Protein AF-A0A6M2CRJ0-F1 (afdb_monomer_lite)

Structure (mmCIF, N/CA/C/O backbone):
data_AF-A0A6M2CRJ0-F1
#
_entry.id   AF-A0A6M2CRJ0-F1
#
loop_
_atom_site.group_PDB
_atom_site.id
_atom_site.type_symbol
_atom_site.label_atom_id
_atom_site.label_alt_id
_atom_site.label_comp_id
_atom_site.label_asym_id
_atom_site.label_entity_id
_atom_site.label_seq_id
_atom_site.pdbx_PDB_ins_code
_atom_site.Cartn_x
_atom_site.Cartn_y
_atom_site.Cartn_z
_atom_site.occupancy
_atom_site.B_iso_or_equiv
_atom_site.auth_seq_id
_atom_site.auth_comp_id
_atom_site.auth_asym_id
_atom_site.auth_atom_id
_atom_site.pdbx_PDB_model_num
ATOM 1 N N . ARG A 1 1 ? 30.348 11.734 -65.730 1.00 46.34 1 ARG A N 1
ATOM 2 C CA . ARG A 1 1 ? 31.098 11.857 -64.457 1.00 46.34 1 ARG A CA 1
ATOM 3 C C . ARG A 1 1 ? 30.323 12.821 -63.576 1.00 46.34 1 ARG A C 1
ATOM 5 O O . ARG A 1 1 ? 30.382 13.995 -63.877 1.00 46.34 1 ARG A O 1
ATOM 12 N N . LEU A 1 2 ? 29.543 12.313 -62.621 1.00 42.09 2 LEU A N 1
ATOM 13 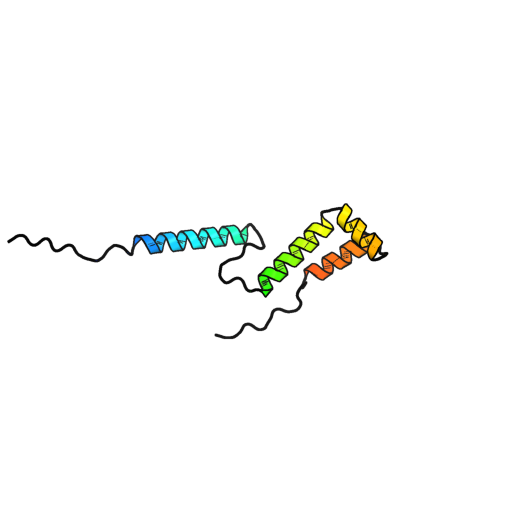C CA . LEU A 1 2 ? 29.101 12.955 -61.370 1.00 42.09 2 LEU A CA 1
ATOM 14 C C . LEU A 1 2 ? 28.212 11.909 -60.670 1.00 42.09 2 LEU A C 1
ATOM 16 O O . LEU A 1 2 ? 26.999 11.884 -60.839 1.00 42.09 2 LEU A O 1
ATOM 20 N N . GLY A 1 3 ? 28.858 10.943 -60.010 1.00 46.56 3 GLY A N 1
ATOM 21 C CA . GLY A 1 3 ? 28.188 9.968 -59.154 1.00 46.56 3 GLY A CA 1
ATOM 22 C C . GLY A 1 3 ? 28.013 10.576 -57.768 1.00 46.56 3 GLY A C 1
ATOM 23 O O . GLY A 1 3 ? 29.004 10.863 -57.103 1.00 46.56 3 GLY A O 1
ATOM 24 N N . LEU A 1 4 ? 26.767 10.802 -57.358 1.00 49.34 4 LEU A N 1
ATOM 25 C CA . LEU A 1 4 ? 26.418 11.171 -55.989 1.00 49.34 4 LEU A CA 1
ATOM 26 C C . LEU A 1 4 ? 26.399 9.892 -55.144 1.00 49.34 4 LEU A C 1
ATOM 28 O O . LEU A 1 4 ? 25.392 9.191 -55.080 1.00 49.34 4 LEU A O 1
ATOM 32 N N . SER A 1 5 ? 27.535 9.565 -54.529 1.00 48.38 5 SER A N 1
ATOM 33 C CA . SER A 1 5 ? 27.614 8.554 -53.475 1.00 48.38 5 SER A CA 1
ATOM 34 C C . SER A 1 5 ? 27.034 9.146 -52.191 1.00 48.38 5 SER A C 1
ATOM 36 O O . SER A 1 5 ? 27.720 9.867 -51.467 1.00 48.38 5 SER A O 1
ATOM 38 N N . ILE A 1 6 ? 25.760 8.876 -51.927 1.00 56.75 6 ILE A N 1
ATOM 39 C CA . ILE A 1 6 ? 25.133 9.168 -50.636 1.00 56.75 6 ILE A CA 1
ATOM 40 C C . ILE A 1 6 ? 25.644 8.108 -49.643 1.00 56.75 6 ILE A C 1
ATOM 42 O O . ILE A 1 6 ? 25.406 6.922 -49.879 1.00 56.75 6 ILE A O 1
ATOM 46 N N . PRO A 1 7 ? 26.375 8.467 -48.571 1.00 48.81 7 PRO A N 1
ATOM 47 C CA . PRO A 1 7 ? 26.826 7.487 -47.587 1.00 48.81 7 PRO A CA 1
ATOM 48 C C . PRO A 1 7 ? 25.639 6.995 -46.733 1.00 48.81 7 PRO A C 1
ATOM 50 O O . PRO A 1 7 ? 24.911 7.821 -46.178 1.00 48.81 7 PRO A O 1
ATOM 53 N N . PRO A 1 8 ? 25.434 5.674 -46.563 1.00 52.81 8 PRO A N 1
ATOM 54 C CA . PRO A 1 8 ? 24.412 5.142 -45.670 1.00 52.81 8 PRO A CA 1
ATOM 55 C C . PRO A 1 8 ? 24.981 5.027 -44.251 1.00 52.81 8 PRO A C 1
ATOM 57 O O . PRO A 1 8 ? 25.337 3.941 -43.811 1.00 52.81 8 PRO A O 1
ATOM 60 N N . ALA A 1 9 ? 25.136 6.139 -43.530 1.00 54.28 9 ALA A N 1
ATOM 61 C CA . ALA A 1 9 ? 25.604 6.072 -42.142 1.00 54.28 9 ALA A CA 1
ATOM 62 C C . ALA A 1 9 ? 25.268 7.340 -41.352 1.00 54.28 9 ALA A C 1
ATOM 64 O O . ALA A 1 9 ? 26.148 8.164 -41.142 1.00 54.28 9 ALA A O 1
ATOM 65 N N . SER A 1 10 ? 24.016 7.522 -40.912 1.00 51.91 10 SER A N 1
ATOM 66 C CA . SER A 1 10 ? 23.695 8.481 -39.824 1.00 51.91 10 SER A CA 1
ATOM 67 C C . SER A 1 10 ? 22.332 8.289 -39.137 1.00 51.91 10 SER A C 1
ATOM 69 O O . SER A 1 10 ? 22.066 8.966 -38.151 1.00 51.91 10 SER A O 1
ATOM 71 N N . LEU A 1 11 ? 21.465 7.368 -39.576 1.00 49.25 11 LEU A N 1
ATOM 72 C CA . LEU A 1 11 ? 20.102 7.254 -39.026 1.00 49.25 11 LEU A CA 1
ATOM 73 C C . LEU A 1 11 ? 20.001 6.709 -37.584 1.00 49.25 11 LEU A C 1
ATOM 75 O O . LEU A 1 11 ? 18.927 6.781 -37.008 1.00 49.25 11 LEU A O 1
ATOM 79 N N . HIS A 1 12 ? 21.092 6.241 -36.968 1.00 50.97 12 HIS A N 1
ATOM 80 C CA . HIS A 1 12 ? 21.055 5.632 -35.625 1.00 50.97 12 HIS A CA 1
ATOM 81 C C . HIS A 1 12 ? 21.645 6.487 -34.489 1.00 50.97 12 HIS A C 1
ATOM 83 O O . HIS A 1 12 ? 21.620 6.063 -33.336 1.00 50.97 12 HIS A O 1
ATOM 89 N N . ALA A 1 13 ? 22.168 7.688 -34.765 1.00 48.25 13 ALA A N 1
ATOM 90 C CA . ALA A 1 13 ? 22.809 8.510 -33.728 1.00 48.25 13 ALA A CA 1
ATOM 91 C C . ALA A 1 13 ? 21.810 9.304 -32.858 1.00 48.25 13 ALA A C 1
ATOM 93 O O . ALA A 1 13 ? 22.070 9.517 -31.677 1.00 48.25 13 ALA A O 1
ATOM 94 N N . GLY A 1 14 ? 20.660 9.710 -33.413 1.00 52.28 14 GLY A N 1
ATOM 95 C CA . GLY A 1 14 ? 19.615 10.429 -32.664 1.00 52.28 14 GLY A CA 1
ATOM 96 C C . GLY A 1 14 ? 18.827 9.535 -31.698 1.00 52.28 14 GLY A C 1
ATOM 97 O O . GLY A 1 14 ? 18.475 9.956 -30.604 1.00 52.28 14 GLY A O 1
ATOM 98 N N . GLU A 1 15 ? 18.640 8.264 -32.056 1.00 55.94 15 GLU A N 1
ATOM 99 C CA . GLU A 1 15 ? 17.828 7.292 -31.309 1.00 55.94 15 GLU A CA 1
ATOM 100 C C . GLU A 1 15 ? 18.412 6.927 -29.932 1.00 55.94 15 GLU A C 1
ATOM 102 O O . GLU A 1 15 ? 17.688 6.573 -29.004 1.00 55.94 15 GLU A O 1
ATOM 107 N N . MET A 1 16 ? 19.738 6.986 -29.781 1.00 58.56 16 MET A N 1
ATOM 108 C CA . MET A 1 16 ? 20.410 6.592 -28.540 1.00 58.56 16 MET A CA 1
ATOM 109 C C . MET A 1 16 ? 20.273 7.664 -27.446 1.00 58.56 16 MET A C 1
ATOM 111 O O . MET A 1 16 ? 20.051 7.319 -26.288 1.00 58.56 16 MET A O 1
ATOM 115 N N . GLY A 1 17 ? 20.351 8.953 -27.805 1.00 61.69 17 GLY A N 1
ATOM 116 C CA . GLY A 1 17 ? 20.207 10.071 -26.861 1.00 61.69 17 GLY A CA 1
ATOM 117 C C . GLY A 1 17 ? 18.804 10.164 -26.256 1.00 61.69 17 GLY A C 1
ATOM 118 O O . GLY A 1 17 ? 18.661 10.363 -25.048 1.00 61.69 17 GLY A O 1
ATOM 119 N N . ASP A 1 18 ? 17.775 9.914 -27.069 1.00 64.69 18 ASP A N 1
ATOM 120 C CA . ASP A 1 18 ? 16.385 9.884 -26.608 1.00 64.69 18 ASP A CA 1
ATOM 121 C C . ASP A 1 18 ? 16.132 8.728 -25.629 1.00 64.69 18 ASP A C 1
ATOM 123 O O . ASP A 1 18 ? 15.433 8.904 -24.631 1.00 64.69 18 ASP A O 1
ATOM 127 N N . ARG A 1 19 ? 16.765 7.563 -25.832 1.00 61.19 19 ARG A N 1
ATOM 128 C CA . ARG A 1 19 ? 16.642 6.425 -24.903 1.00 61.19 19 ARG A CA 1
ATOM 129 C C . ARG A 1 19 ? 17.239 6.700 -23.522 1.00 61.19 19 ARG A C 1
ATOM 131 O O . ARG A 1 19 ? 16.629 6.317 -22.524 1.00 61.19 19 ARG A O 1
ATOM 138 N N . TYR A 1 20 ? 18.373 7.397 -23.441 1.00 64.25 20 TYR A N 1
ATOM 139 C CA . TYR A 1 20 ? 18.946 7.801 -22.149 1.00 64.25 20 TYR A CA 1
ATOM 140 C C . TYR A 1 20 ? 18.086 8.851 -21.433 1.00 64.25 20 TYR A C 1
ATOM 142 O O . TYR A 1 20 ? 17.924 8.791 -20.214 1.00 64.25 20 TYR A O 1
ATOM 150 N N . ASN A 1 21 ? 17.474 9.769 -22.185 1.00 73.06 21 ASN A N 1
ATOM 151 C CA . ASN A 1 21 ? 16.540 10.752 -21.639 1.00 73.06 21 ASN A CA 1
ATOM 152 C C . ASN A 1 21 ? 15.269 10.085 -21.075 1.00 73.06 21 ASN A C 1
ATOM 154 O O . ASN A 1 21 ? 14.802 10.428 -19.990 1.00 73.06 21 ASN A O 1
ATOM 158 N N . ILE A 1 22 ? 14.726 9.089 -21.778 1.00 72.31 22 ILE A N 1
ATOM 159 C CA . ILE A 1 22 ? 13.553 8.334 -21.314 1.00 72.31 22 ILE A CA 1
ATOM 160 C C . ILE A 1 22 ? 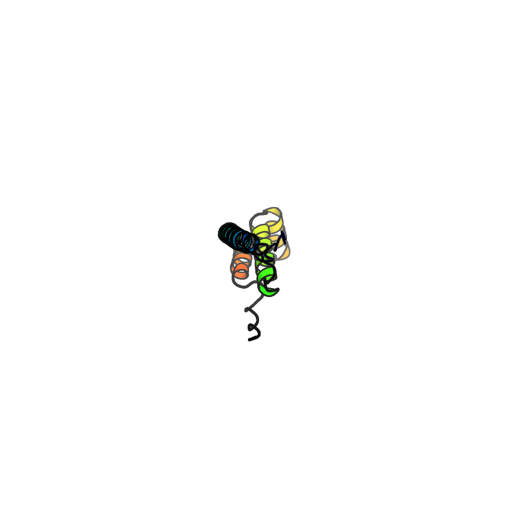13.870 7.564 -20.025 1.00 72.31 22 ILE A C 1
ATOM 162 O O . ILE A 1 22 ? 13.063 7.577 -19.097 1.00 72.31 22 ILE A O 1
ATOM 166 N N . HIS A 1 23 ? 15.047 6.939 -19.935 1.00 76.38 23 HIS A N 1
ATOM 167 C CA . HIS A 1 23 ? 15.447 6.196 -18.739 1.00 76.38 23 HIS A CA 1
ATOM 168 C C . HIS A 1 23 ? 15.561 7.106 -17.507 1.00 76.38 23 HIS A C 1
ATOM 170 O O . HIS A 1 23 ? 14.957 6.820 -16.476 1.00 76.38 23 HIS A O 1
ATOM 176 N N . SER A 1 24 ? 16.226 8.258 -17.645 1.00 79.00 24 SER A N 1
ATOM 177 C CA . SER A 1 24 ? 16.371 9.225 -16.549 1.00 79.00 24 SER A CA 1
ATOM 178 C C . SER A 1 24 ? 15.027 9.796 -16.075 1.00 79.00 24 SER A C 1
ATOM 180 O O . SER A 1 24 ? 14.808 9.970 -14.875 1.00 79.00 24 SER A O 1
ATOM 182 N N . GLN A 1 25 ? 14.089 10.047 -16.995 1.00 81.75 25 GLN A N 1
ATOM 183 C CA . GLN A 1 25 ? 12.740 10.494 -16.633 1.00 81.75 25 GLN A CA 1
ATOM 184 C C . GLN A 1 25 ? 11.951 9.418 -15.873 1.00 81.75 25 GLN A C 1
ATOM 186 O O . GLN A 1 25 ? 11.216 9.739 -14.936 1.00 81.75 25 GLN A O 1
ATOM 191 N N . LEU A 1 26 ? 12.110 8.148 -16.251 1.00 82.88 26 LEU A N 1
ATOM 192 C CA . LEU A 1 26 ? 11.456 7.025 -15.584 1.00 82.88 26 LEU A CA 1
ATOM 193 C C . LEU A 1 26 ? 12.008 6.838 -14.160 1.00 82.88 26 LEU A C 1
ATOM 195 O O . LEU A 1 26 ? 11.225 6.771 -13.212 1.00 82.88 26 LEU A O 1
ATOM 199 N N . GLU A 1 27 ? 13.331 6.863 -13.985 1.00 84.31 27 GLU A N 1
ATOM 200 C CA . GLU A 1 27 ? 13.977 6.802 -12.663 1.00 84.31 27 GLU A CA 1
ATOM 201 C C . GLU A 1 27 ? 13.565 7.976 -11.760 1.00 84.31 27 GLU A C 1
ATOM 203 O O . GLU A 1 27 ? 13.341 7.809 -10.554 1.00 84.31 27 GLU A O 1
ATOM 208 N N . HIS A 1 28 ? 13.406 9.170 -12.341 1.00 87.75 28 HIS A N 1
ATOM 209 C CA . HIS A 1 28 ? 12.905 10.335 -11.617 1.00 87.75 28 HIS A CA 1
ATOM 210 C C . HIS A 1 28 ? 11.480 10.106 -11.089 1.00 87.75 28 HIS A C 1
ATOM 212 O O . HIS A 1 28 ? 11.194 10.398 -9.923 1.00 87.75 28 HIS A O 1
ATOM 218 N N . LEU A 1 29 ? 10.587 9.554 -11.918 1.00 88.31 29 LEU A N 1
ATOM 219 C CA . LEU A 1 29 ? 9.219 9.227 -11.510 1.00 88.31 29 LEU A CA 1
ATOM 220 C C . LEU A 1 29 ? 9.189 8.134 -10.439 1.00 88.31 29 LEU A C 1
ATOM 222 O O . LEU A 1 29 ? 8.477 8.294 -9.449 1.00 88.31 29 LEU A O 1
ATOM 226 N N . GLN A 1 30 ? 9.998 7.083 -10.582 1.00 87.88 30 GLN A N 1
ATOM 227 C CA . GLN A 1 30 ? 10.116 6.008 -9.589 1.00 87.88 30 GLN A CA 1
ATOM 228 C C . GLN A 1 30 ? 10.633 6.506 -8.236 1.00 87.88 30 GLN A C 1
ATOM 230 O O . GLN A 1 30 ? 10.160 6.060 -7.192 1.00 87.88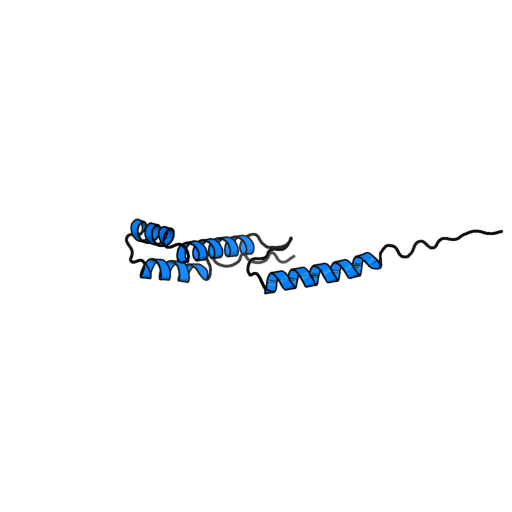 30 GLN A O 1
ATOM 235 N N . SER A 1 31 ? 11.549 7.475 -8.244 1.00 86.62 31 SER A N 1
ATOM 236 C CA . SER A 1 31 ? 12.066 8.096 -7.019 1.00 86.62 31 SER A CA 1
ATOM 237 C C . SER A 1 31 ? 11.013 8.947 -6.304 1.00 86.62 31 SER A C 1
ATOM 239 O O . SER A 1 31 ? 11.033 9.068 -5.079 1.00 86.62 31 SER A O 1
ATOM 241 N N . LYS A 1 32 ? 10.094 9.561 -7.059 1.00 92.81 32 LYS A N 1
ATOM 242 C CA . LYS A 1 32 ? 9.059 10.452 -6.519 1.00 92.81 32 LYS A CA 1
ATOM 243 C C . LYS A 1 32 ? 7.791 9.709 -6.101 1.00 92.81 32 LYS A C 1
ATOM 245 O O . LYS A 1 32 ? 7.166 10.081 -5.109 1.00 92.81 32 LYS A O 1
ATOM 250 N N . TYR A 1 33 ? 7.401 8.692 -6.862 1.00 91.94 33 TYR A N 1
ATOM 251 C CA . TYR A 1 33 ? 6.156 7.954 -6.692 1.00 91.94 33 TYR A CA 1
ATOM 252 C C . TYR A 1 33 ? 6.460 6.472 -6.482 1.00 91.94 33 TYR A C 1
ATOM 254 O O . TYR A 1 33 ? 6.682 5.711 -7.429 1.00 91.94 33 TYR A O 1
ATOM 262 N N . ILE A 1 34 ? 6.449 6.073 -5.210 1.00 91.75 34 ILE A N 1
ATOM 263 C CA . ILE A 1 34 ? 6.607 4.678 -4.796 1.00 91.75 34 ILE A CA 1
ATOM 264 C C . ILE A 1 34 ? 5.488 3.853 -5.444 1.00 91.75 34 ILE A C 1
ATOM 266 O O . ILE A 1 34 ? 4.328 4.249 -5.398 1.00 91.75 34 ILE A O 1
ATOM 270 N N . GLY A 1 35 ? 5.843 2.721 -6.051 1.00 89.31 35 GLY A N 1
ATOM 271 C CA . GLY A 1 35 ? 4.897 1.857 -6.766 1.00 89.31 35 GLY A CA 1
ATOM 272 C C . GLY A 1 35 ? 4.853 2.067 -8.283 1.00 89.31 35 GLY A C 1
ATOM 273 O O . GLY A 1 35 ? 4.169 1.315 -8.974 1.00 89.31 35 GLY A O 1
ATOM 274 N N . THR A 1 36 ? 5.609 3.029 -8.826 1.00 91.19 36 THR A N 1
ATOM 275 C CA . THR A 1 36 ? 5.743 3.209 -10.282 1.00 91.19 36 THR A CA 1
ATOM 276 C C . THR A 1 36 ? 6.440 2.000 -10.918 1.00 91.19 36 THR A C 1
ATOM 278 O O . THR A 1 36 ? 7.634 1.781 -10.715 1.00 91.19 36 THR A O 1
ATOM 281 N N . GLY A 1 37 ? 5.690 1.214 -11.693 1.00 88.12 37 GLY A N 1
ATOM 282 C CA . GLY A 1 37 ? 6.201 0.035 -12.399 1.00 88.12 37 GLY A CA 1
ATOM 283 C C . GLY A 1 37 ? 6.966 0.354 -13.690 1.00 88.12 37 GLY A C 1
ATOM 284 O O . GLY A 1 37 ? 6.931 1.471 -14.205 1.00 88.12 37 GLY A O 1
ATOM 285 N N . HIS A 1 38 ? 7.636 -0.663 -14.224 1.00 88.00 38 HIS A N 1
ATOM 286 C CA . HIS A 1 38 ? 8.281 -0.703 -15.538 1.00 88.00 38 HIS A CA 1
ATOM 287 C C . HIS A 1 38 ? 7.935 -2.029 -16.241 1.00 88.00 38 HIS A C 1
ATOM 289 O O . HIS A 1 38 ? 7.276 -2.893 -15.663 1.00 88.00 38 HIS A O 1
ATOM 295 N N . ALA A 1 39 ? 8.352 -2.193 -17.500 1.00 86.38 39 ALA A N 1
ATOM 296 C CA . ALA A 1 39 ? 8.018 -3.375 -18.304 1.00 86.38 39 ALA A CA 1
ATOM 297 C C . ALA A 1 39 ? 8.463 -4.703 -17.660 1.00 86.38 39 ALA A C 1
ATOM 299 O O . ALA A 1 39 ? 7.781 -5.712 -17.809 1.00 86.38 39 ALA A O 1
ATOM 300 N N . ASP A 1 40 ? 9.559 -4.676 -16.901 1.00 86.50 40 ASP A N 1
ATOM 301 C CA . ASP A 1 40 ? 10.145 -5.851 -16.247 1.00 86.50 40 ASP A CA 1
ATOM 302 C C . ASP A 1 40 ? 9.763 -5.970 -14.760 1.00 86.50 40 ASP A C 1
ATOM 304 O O . ASP A 1 40 ? 10.401 -6.713 -14.016 1.00 86.50 40 ASP A O 1
ATOM 308 N N . THR A 1 41 ? 8.747 -5.235 -14.287 1.00 87.25 41 THR A N 1
ATOM 309 C CA . THR A 1 41 ? 8.288 -5.349 -12.894 1.00 87.25 41 THR A CA 1
ATOM 310 C C . THR A 1 41 ? 7.767 -6.756 -12.624 1.00 87.25 41 THR A C 1
ATOM 312 O O . THR A 1 41 ? 6.846 -7.247 -13.287 1.00 87.25 41 THR A O 1
ATOM 315 N N . ALA A 1 42 ? 8.329 -7.408 -11.607 1.00 89.00 42 ALA A N 1
ATOM 316 C CA . ALA A 1 42 ? 7.931 -8.762 -11.265 1.00 89.00 42 ALA A CA 1
ATOM 317 C C . ALA A 1 42 ? 6.491 -8.786 -10.731 1.00 89.00 42 ALA A C 1
ATOM 319 O O . ALA A 1 42 ? 6.049 -7.885 -10.013 1.00 89.00 42 ALA A O 1
ATOM 320 N N . ARG A 1 43 ? 5.766 -9.886 -10.985 1.00 87.88 43 ARG A N 1
ATOM 321 C CA . ARG A 1 43 ? 4.410 -10.095 -10.436 1.00 87.88 43 ARG A CA 1
ATOM 322 C C . ARG A 1 43 ? 4.369 -9.880 -8.919 1.00 87.88 43 ARG A C 1
ATOM 324 O O . ARG A 1 43 ? 3.408 -9.319 -8.405 1.00 87.88 43 ARG A O 1
ATOM 331 N N . TYR A 1 44 ? 5.407 -10.331 -8.215 1.00 89.88 44 TYR A N 1
ATOM 332 C CA . TYR A 1 44 ? 5.527 -10.166 -6.770 1.00 89.88 44 TYR A CA 1
ATOM 333 C C . TYR A 1 44 ? 5.591 -8.687 -6.361 1.00 89.88 44 TYR A C 1
ATOM 335 O O . TYR A 1 44 ? 4.837 -8.267 -5.489 1.00 89.88 44 TYR A O 1
ATOM 343 N N . GLU A 1 45 ? 6.428 -7.882 -7.019 1.00 89.19 45 GLU A N 1
ATOM 344 C CA . GLU A 1 45 ? 6.576 -6.451 -6.721 1.00 89.19 45 GLU A CA 1
ATOM 345 C C . GLU A 1 45 ? 5.270 -5.689 -6.970 1.00 89.19 45 GLU A C 1
ATOM 347 O O . GLU A 1 45 ? 4.838 -4.903 -6.124 1.00 89.19 45 GLU A O 1
ATOM 352 N N . TRP A 1 46 ? 4.591 -5.990 -8.082 1.00 90.69 46 TRP A N 1
ATOM 353 C CA . TRP A 1 46 ? 3.278 -5.424 -8.390 1.00 90.69 46 TRP A CA 1
ATOM 354 C C . TRP A 1 46 ? 2.240 -5.749 -7.308 1.00 90.69 46 TRP A C 1
ATOM 356 O O . TRP A 1 46 ? 1.556 -4.857 -6.803 1.00 90.69 46 TRP A O 1
ATOM 366 N N . LEU A 1 47 ? 2.142 -7.021 -6.907 1.00 92.94 47 LEU A N 1
ATOM 367 C CA . LEU A 1 47 ? 1.189 -7.451 -5.882 1.00 92.94 47 LEU A CA 1
ATOM 368 C C . LEU A 1 47 ? 1.493 -6.836 -4.514 1.00 92.94 47 LEU A C 1
ATOM 370 O O . LEU A 1 47 ? 0.557 -6.445 -3.815 1.00 92.94 47 LEU A O 1
ATOM 374 N N . VAL A 1 48 ? 2.767 -6.717 -4.132 1.00 93.19 48 VAL A N 1
ATOM 375 C CA . VAL A 1 48 ? 3.159 -6.084 -2.864 1.00 93.19 48 VAL A CA 1
ATOM 376 C C . VAL A 1 48 ? 2.730 -4.620 -2.835 1.00 93.19 48 VAL A C 1
ATOM 378 O O . VAL A 1 48 ? 2.151 -4.185 -1.836 1.00 93.19 48 VAL A O 1
ATOM 381 N N . ASN A 1 49 ? 2.955 -3.877 -3.921 1.00 93.31 49 ASN A N 1
ATOM 382 C CA . ASN A 1 49 ? 2.513 -2.485 -4.026 1.00 93.31 49 ASN A CA 1
ATOM 383 C C . ASN A 1 49 ? 0.984 -2.386 -3.945 1.00 93.31 49 ASN A C 1
ATOM 385 O O . ASN A 1 49 ? 0.465 -1.649 -3.111 1.00 93.31 49 ASN A O 1
ATOM 389 N N . GLN A 1 50 ? 0.259 -3.236 -4.681 1.00 94.62 50 GLN A N 1
ATOM 390 C CA . GLN A 1 50 ? -1.206 -3.265 -4.648 1.00 94.62 50 GLN A CA 1
ATOM 391 C C . GLN A 1 50 ? -1.773 -3.510 -3.238 1.00 94.62 50 GLN A C 1
ATOM 393 O O . GLN A 1 50 ? -2.747 -2.862 -2.834 1.00 94.62 50 GLN A O 1
ATOM 398 N N . HIS A 1 51 ? -1.190 -4.442 -2.477 1.00 94.56 51 HIS A N 1
ATOM 399 C CA . HIS A 1 51 ? -1.634 -4.721 -1.108 1.00 94.56 51 HIS A CA 1
ATOM 400 C C . HIS A 1 51 ? -1.321 -3.557 -0.165 1.00 94.56 51 HIS A C 1
ATOM 402 O O . HIS A 1 51 ? -2.163 -3.198 0.659 1.00 94.56 51 HIS A O 1
ATOM 408 N N . ARG A 1 52 ? -0.144 -2.934 -0.299 1.00 95.19 52 ARG A N 1
ATOM 409 C CA . ARG A 1 52 ? 0.232 -1.759 0.502 1.00 95.19 52 ARG A CA 1
ATOM 410 C C . ARG A 1 52 ? -0.698 -0.575 0.237 1.00 95.19 52 ARG A C 1
ATOM 412 O O . ARG A 1 52 ? -1.145 0.043 1.201 1.00 95.19 52 ARG A O 1
ATOM 419 N N . ASP A 1 53 ? -1.067 -0.330 -1.017 1.00 95.19 53 ASP A N 1
ATOM 420 C CA . ASP A 1 53 ? -2.015 0.727 -1.394 1.00 95.19 53 ASP A CA 1
ATOM 421 C C . ASP A 1 53 ? -3.424 0.456 -0.850 1.00 95.19 53 ASP A C 1
ATOM 423 O O . ASP A 1 53 ? -4.110 1.363 -0.367 1.00 95.19 53 ASP A O 1
ATOM 427 N N . SER A 1 54 ? -3.840 -0.814 -0.852 1.00 94.69 54 SER A N 1
ATOM 428 C CA . SER A 1 54 ? -5.118 -1.236 -0.265 1.00 94.69 54 SER A CA 1
ATOM 429 C C . SER A 1 54 ? -5.134 -0.984 1.245 1.00 94.69 54 SER A C 1
ATOM 431 O O . SER A 1 54 ? -6.064 -0.367 1.762 1.00 94.69 54 SER A O 1
ATOM 433 N N . TYR A 1 55 ? -4.073 -1.377 1.953 1.00 94.81 55 TYR A N 1
ATOM 434 C CA . TYR A 1 55 ? -3.929 -1.142 3.391 1.00 94.81 55 TYR A CA 1
ATOM 435 C C . TYR A 1 55 ? -3.851 0.344 3.750 1.00 94.81 55 TYR A C 1
ATOM 437 O O . TYR A 1 55 ? -4.502 0.774 4.706 1.00 94.81 55 TYR A O 1
ATOM 445 N N . ALA A 1 56 ? -3.124 1.144 2.969 1.00 94.25 56 ALA A N 1
ATOM 446 C CA . ALA A 1 56 ? -3.090 2.594 3.135 1.00 94.25 56 ALA A CA 1
ATOM 447 C C . ALA A 1 56 ? -4.492 3.204 2.973 1.00 94.25 56 ALA A C 1
ATOM 449 O O . ALA A 1 56 ? -4.905 4.032 3.787 1.00 94.25 56 ALA A O 1
ATOM 450 N N . SER A 1 57 ? -5.257 2.729 1.987 1.00 94.62 57 SER A N 1
ATOM 451 C CA . SER A 1 57 ? -6.645 3.148 1.766 1.00 94.62 57 SER A CA 1
ATOM 452 C C . SER A 1 57 ? -7.550 2.769 2.945 1.00 94.62 57 SER A C 1
ATOM 454 O O . SER A 1 57 ? -8.335 3.594 3.411 1.00 94.62 57 SER A O 1
ATOM 456 N N . TYR A 1 58 ? -7.408 1.562 3.502 1.00 93.75 58 TYR A N 1
ATOM 457 C CA . TYR A 1 58 ? -8.182 1.132 4.677 1.00 93.75 58 TYR A CA 1
ATOM 458 C C . TYR A 1 58 ? -7.885 1.974 5.923 1.00 93.75 58 TYR A C 1
ATOM 460 O O . TYR A 1 58 ? -8.786 2.226 6.719 1.00 93.75 58 TYR A O 1
ATOM 468 N N . LEU A 1 59 ? -6.639 2.427 6.088 1.00 92.38 59 LEU A N 1
ATOM 469 C CA . LEU A 1 5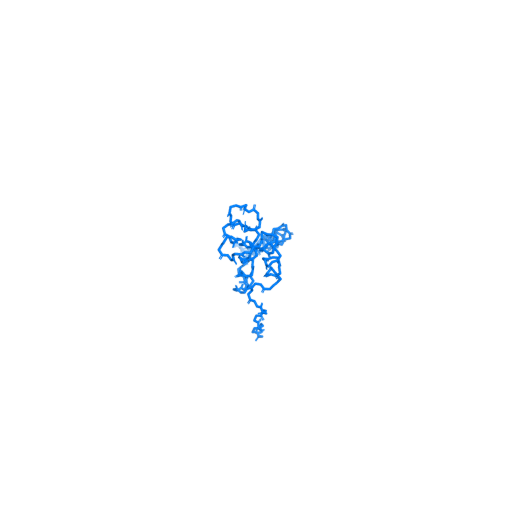9 ? -6.239 3.310 7.186 1.00 92.38 59 LEU A CA 1
ATOM 470 C C . LEU A 1 59 ? -6.672 4.769 6.969 1.00 92.38 59 LEU A C 1
ATOM 472 O O . LEU A 1 59 ? -6.950 5.465 7.949 1.00 92.38 59 LEU A O 1
ATOM 476 N N . GLY A 1 60 ? -6.707 5.233 5.717 1.00 92.38 60 GLY A N 1
ATOM 477 C CA . GLY A 1 60 ? -7.086 6.600 5.349 1.00 92.38 60 GLY A CA 1
ATOM 478 C C . GLY A 1 60 ? -8.597 6.847 5.342 1.00 92.38 60 GLY A C 1
ATOM 479 O O . GLY A 1 60 ? -9.042 7.944 5.681 1.00 92.38 60 GLY A O 1
ATOM 480 N N . HIS A 1 61 ? -9.399 5.835 5.008 1.00 94.62 61 HIS A N 1
ATOM 481 C CA . HIS A 1 61 ? -10.857 5.944 4.959 1.00 94.62 61 HIS A CA 1
ATOM 482 C C . HIS A 1 61 ? -11.503 5.483 6.270 1.00 94.62 61 HIS A C 1
ATOM 484 O O . HIS A 1 61 ? -11.527 4.295 6.593 1.00 94.62 61 HIS A O 1
ATOM 490 N N . PHE A 1 62 ? -12.093 6.428 7.009 1.00 90.88 62 PHE A N 1
ATOM 491 C CA . PHE A 1 62 ? -12.730 6.155 8.301 1.00 90.88 62 PHE A CA 1
ATOM 492 C C . PHE A 1 62 ? -13.851 5.110 8.211 1.00 90.88 62 PHE A C 1
ATOM 494 O O . PHE A 1 62 ? -13.968 4.264 9.096 1.00 90.88 62 PHE A O 1
ATOM 501 N N . ASP A 1 63 ? -14.635 5.130 7.132 1.00 94.38 63 ASP A N 1
ATOM 502 C CA . ASP A 1 63 ? -15.739 4.186 6.929 1.00 94.38 63 ASP A CA 1
A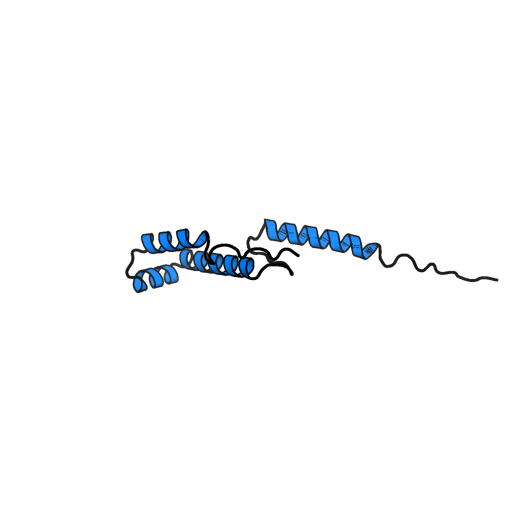TOM 503 C C . ASP A 1 63 ? -15.236 2.752 6.739 1.00 94.38 63 ASP A C 1
ATOM 505 O O . ASP A 1 63 ? -15.771 1.826 7.347 1.00 94.38 63 ASP A O 1
ATOM 509 N N . MET A 1 64 ? -14.148 2.576 5.982 1.00 93.31 64 MET A N 1
ATOM 510 C CA . MET A 1 64 ? -13.516 1.268 5.786 1.00 93.31 64 MET A CA 1
ATOM 511 C C . MET A 1 64 ? -12.930 0.741 7.093 1.00 93.31 64 MET A C 1
ATOM 513 O O . MET A 1 64 ? -13.169 -0.409 7.458 1.00 93.31 64 MET A O 1
ATOM 517 N N . LEU A 1 65 ? -12.220 1.586 7.847 1.00 92.69 65 LEU A N 1
ATOM 518 C CA . LEU A 1 65 ? -11.673 1.186 9.142 1.00 92.69 65 LEU A CA 1
ATOM 519 C C . LEU A 1 65 ? -12.777 0.779 10.130 1.00 92.69 65 LEU A C 1
ATOM 521 O O . LEU A 1 65 ? -12.616 -0.192 10.870 1.00 92.69 65 LEU A O 1
ATOM 525 N N . ASN A 1 66 ? -13.899 1.504 10.147 1.00 93.25 66 ASN A N 1
ATOM 526 C CA . ASN A 1 66 ? -15.044 1.155 10.987 1.00 93.25 66 ASN A CA 1
ATOM 527 C C . ASN A 1 66 ? -15.670 -0.168 10.565 1.00 93.25 66 ASN A C 1
ATOM 529 O O . ASN A 1 66 ? -15.995 -0.977 11.429 1.00 93.25 66 ASN A O 1
ATOM 533 N N . TYR A 1 67 ? -15.819 -0.388 9.260 1.00 94.25 67 TYR A N 1
ATOM 534 C CA . TYR A 1 67 ? -16.344 -1.636 8.729 1.00 94.25 67 TYR A CA 1
ATOM 535 C C . TYR A 1 67 ? -15.498 -2.829 9.192 1.00 94.25 67 TYR A C 1
ATOM 537 O O . TYR A 1 67 ? -16.039 -3.768 9.772 1.00 94.25 67 TYR A O 1
ATOM 545 N N . PHE A 1 68 ? -14.170 -2.755 9.050 1.00 92.25 68 PHE A N 1
ATOM 546 C CA . PHE A 1 68 ? -13.278 -3.818 9.523 1.00 92.25 68 PHE A CA 1
ATOM 547 C C . PHE A 1 68 ? -13.327 -4.006 11.042 1.00 92.25 68 PHE A C 1
ATOM 549 O O . PHE A 1 68 ? -13.409 -5.138 11.506 1.00 92.25 68 PHE A O 1
ATOM 556 N N . ALA A 1 69 ? -13.355 -2.919 11.819 1.00 93.12 69 ALA A N 1
ATOM 557 C CA . ALA A 1 69 ? -13.446 -3.002 13.278 1.00 93.12 69 ALA A CA 1
ATOM 558 C C . ALA A 1 69 ? -14.737 -3.695 13.753 1.00 93.12 69 ALA A C 1
ATOM 560 O O . ALA A 1 69 ? -14.712 -4.466 14.710 1.00 93.12 69 ALA A O 1
ATOM 561 N N . VAL A 1 70 ? -15.861 -3.449 13.070 1.00 94.44 70 VAL A N 1
ATOM 562 C CA . VAL A 1 70 ? -17.147 -4.091 13.380 1.00 94.44 70 VAL A CA 1
ATOM 563 C C . VAL A 1 70 ? -17.140 -5.566 12.981 1.00 94.44 70 VAL A C 1
ATOM 565 O O . VAL A 1 70 ? -17.581 -6.401 13.766 1.00 94.44 70 VAL A O 1
ATOM 568 N N . VAL A 1 71 ? -16.629 -5.897 11.791 1.00 94.50 71 VAL A N 1
ATOM 569 C CA . VAL A 1 71 ? -16.598 -7.282 11.288 1.00 94.50 71 VAL A CA 1
ATOM 570 C C . VAL A 1 71 ? -15.658 -8.164 12.113 1.00 94.50 71 VAL A C 1
ATOM 572 O O . VAL A 1 71 ? -16.012 -9.296 12.432 1.00 94.50 71 VAL A O 1
ATOM 575 N N . GLU A 1 72 ? -14.483 -7.654 12.484 1.00 90.88 72 GLU A N 1
ATOM 576 C CA . GLU A 1 72 ? -13.504 -8.396 13.291 1.00 90.88 72 GLU A CA 1
ATOM 577 C C . GLU A 1 72 ? -13.827 -8.369 14.797 1.00 90.88 72 GLU A C 1
ATOM 579 O O . GLU A 1 72 ? -13.189 -9.083 15.566 1.00 90.88 72 GLU A O 1
ATOM 584 N N . ASN A 1 73 ? -14.827 -7.584 15.224 1.00 93.62 73 ASN A N 1
ATOM 585 C CA . ASN A 1 73 ? -15.160 -7.338 16.632 1.00 93.62 73 ASN A CA 1
ATOM 586 C C . ASN A 1 73 ? -13.935 -6.899 17.461 1.00 93.62 73 ASN A C 1
ATOM 588 O O . ASN A 1 73 ? -13.703 -7.354 18.582 1.00 93.62 73 ASN A O 1
ATOM 592 N N . GLU A 1 74 ? -13.138 -6.003 16.886 1.00 92.69 74 GLU A N 1
ATOM 593 C CA . GLU A 1 74 ? -11.896 -5.503 17.467 1.00 92.69 74 GLU A CA 1
ATOM 594 C C . GLU A 1 74 ? -11.932 -3.981 17.596 1.00 92.69 74 GLU A C 1
ATOM 596 O O . GLU A 1 74 ? -12.652 -3.264 16.894 1.00 92.69 74 GLU A O 1
ATOM 601 N N . THR A 1 75 ? -11.125 -3.441 18.510 1.00 93.31 75 THR A N 1
ATOM 602 C CA . THR A 1 75 ? -11.030 -1.980 18.632 1.00 93.31 75 THR A CA 1
ATOM 603 C C . THR A 1 75 ? -10.404 -1.379 17.373 1.00 93.31 75 THR A C 1
ATOM 605 O O . THR A 1 75 ? -9.479 -1.944 16.789 1.00 93.31 75 THR A O 1
ATOM 608 N N . LYS A 1 76 ? -10.827 -0.167 16.989 1.00 90.69 76 LYS A N 1
ATOM 609 C CA . LYS A 1 76 ? -10.240 0.552 15.840 1.00 90.69 76 LYS A CA 1
ATOM 610 C C . LYS A 1 76 ? -8.717 0.676 15.952 1.00 90.69 76 LYS A C 1
ATOM 612 O O . LYS A 1 76 ? -8.018 0.572 14.954 1.00 90.69 76 LYS A O 1
ATOM 617 N N . ALA A 1 77 ? -8.198 0.883 17.165 1.00 92.19 77 ALA A N 1
ATOM 618 C CA . ALA A 1 77 ? -6.760 0.960 17.417 1.00 92.19 77 ALA A CA 1
ATOM 619 C C . ALA A 1 77 ? -6.048 -0.362 17.086 1.00 92.19 77 ALA A C 1
ATOM 621 O O . ALA A 1 77 ? -5.014 -0.350 16.420 1.00 92.19 77 ALA A O 1
ATOM 622 N N . ARG A 1 78 ? -6.633 -1.496 17.484 1.00 91.75 78 ARG A N 1
ATOM 623 C CA . ARG A 1 78 ? -6.099 -2.829 17.188 1.00 91.75 78 ARG A CA 1
ATOM 624 C C . ARG A 1 78 ? -6.201 -3.181 15.705 1.00 91.75 78 ARG A C 1
ATOM 626 O O . ARG A 1 78 ? -5.229 -3.679 15.148 1.00 91.75 78 ARG A O 1
ATOM 633 N N . GLY A 1 79 ? -7.302 -2.815 15.044 1.00 91.25 79 GLY A N 1
ATOM 634 C CA . GLY A 1 79 ? -7.435 -2.931 13.588 1.00 91.25 79 GLY A CA 1
ATOM 635 C C . GLY A 1 79 ? -6.347 -2.149 12.839 1.00 91.25 79 GLY A C 1
ATOM 636 O O . GLY A 1 79 ? -5.699 -2.689 11.946 1.00 91.25 79 GLY A O 1
ATOM 637 N N . ARG A 1 80 ? -6.056 -0.907 13.260 1.00 91.75 80 ARG A N 1
ATOM 638 C CA . ARG A 1 80 ? -4.956 -0.109 12.683 1.00 91.75 80 ARG A CA 1
ATOM 639 C C . ARG A 1 80 ? -3.595 -0.764 12.896 1.00 91.75 80 ARG A C 1
ATOM 641 O O . ARG A 1 80 ? -2.796 -0.795 11.967 1.00 91.75 80 ARG A O 1
ATOM 648 N N . PHE A 1 81 ? -3.337 -1.275 14.098 1.00 93.19 81 PHE A N 1
ATOM 649 C CA . PHE A 1 81 ? -2.086 -1.958 14.421 1.00 93.19 81 PHE A CA 1
ATOM 650 C C . PHE A 1 81 ? -1.880 -3.206 13.549 1.00 93.19 81 PHE A C 1
ATOM 652 O O . PHE A 1 81 ? -0.847 -3.327 12.897 1.00 93.19 81 PHE A O 1
ATOM 659 N N . ASN A 1 82 ? -2.902 -4.058 13.437 1.00 92.19 82 ASN A N 1
ATOM 660 C CA . ASN A 1 82 ? -2.869 -5.271 12.615 1.00 92.19 82 ASN A CA 1
ATOM 661 C C . ASN A 1 82 ? -2.611 -4.962 11.129 1.00 92.19 82 ASN A C 1
ATOM 663 O O . ASN A 1 82 ? -1.810 -5.626 10.474 1.00 92.19 82 ASN A O 1
ATOM 667 N N . ILE A 1 83 ? -3.267 -3.929 10.585 1.00 92.38 83 ILE A N 1
ATOM 668 C CA . ILE A 1 83 ? -3.047 -3.507 9.195 1.00 92.38 83 ILE A CA 1
ATOM 669 C C . ILE A 1 83 ? -1.611 -2.992 9.009 1.00 92.38 83 ILE A C 1
ATOM 671 O O . ILE A 1 83 ? -0.973 -3.357 8.025 1.00 92.38 83 ILE A O 1
ATOM 675 N N . MET A 1 84 ? -1.077 -2.206 9.953 1.00 92.25 84 MET A N 1
ATOM 676 C CA . MET A 1 84 ? 0.305 -1.709 9.890 1.00 92.25 84 MET A CA 1
ATOM 677 C C . MET A 1 84 ? 1.344 -2.837 9.943 1.00 92.25 84 MET A C 1
ATOM 679 O O . MET A 1 84 ? 2.300 -2.800 9.171 1.00 92.25 84 MET A O 1
ATOM 683 N N . GLU A 1 85 ? 1.156 -3.864 10.776 1.00 92.75 85 GLU A N 1
ATOM 684 C CA . GLU A 1 85 ? 2.055 -5.030 10.801 1.00 92.75 85 GLU A CA 1
ATOM 685 C C . GLU A 1 85 ? 2.051 -5.782 9.461 1.00 92.75 85 GLU A C 1
ATOM 687 O O . GLU A 1 85 ? 3.107 -6.147 8.934 1.00 92.75 85 GLU A O 1
ATOM 692 N N . LYS A 1 86 ? 0.871 -5.938 8.848 1.00 91.38 86 LYS A N 1
ATOM 693 C CA . LYS A 1 86 ? 0.712 -6.595 7.540 1.00 91.38 86 LYS A CA 1
ATOM 694 C C . LYS A 1 86 ? 1.342 -5.820 6.374 1.00 91.38 86 LYS A C 1
ATOM 696 O O . LYS A 1 86 ? 1.552 -6.409 5.314 1.00 91.38 86 LYS A O 1
ATOM 701 N N . MET A 1 87 ? 1.677 -4.534 6.531 1.00 91.94 87 MET A N 1
ATOM 702 C CA . MET A 1 87 ? 2.322 -3.743 5.468 1.00 91.94 87 MET A CA 1
ATOM 703 C C . MET A 1 87 ? 3.779 -4.153 5.195 1.00 91.94 87 MET A C 1
ATOM 705 O O . MET A 1 87 ? 4.282 -3.881 4.097 1.00 91.94 87 MET A O 1
ATOM 709 N N . LEU A 1 88 ? 4.455 -4.808 6.150 1.00 88.94 88 LEU A N 1
ATOM 710 C CA . LEU A 1 88 ? 5.863 -5.196 6.009 1.00 88.94 88 LEU A CA 1
ATOM 711 C C . LEU A 1 88 ? 6.052 -6.180 4.844 1.00 88.94 88 LEU A C 1
ATOM 713 O O . LEU A 1 88 ? 6.790 -5.889 3.898 1.00 88.94 88 LEU A O 1
ATOM 717 N N . GLN A 1 89 ? 5.340 -7.309 4.888 1.00 88.81 89 GLN A N 1
ATOM 718 C CA . GLN A 1 89 ? 5.378 -8.370 3.876 1.00 88.81 89 GLN A CA 1
ATOM 719 C C . GLN A 1 89 ? 3.963 -8.911 3.614 1.00 88.81 89 GLN A C 1
ATOM 721 O O . GLN A 1 89 ? 3.607 -9.984 4.100 1.00 88.81 89 GLN A O 1
ATOM 726 N N . PRO A 1 90 ? 3.137 -8.183 2.840 1.00 88.94 90 PRO A N 1
ATOM 727 C CA . PRO A 1 90 ? 1.753 -8.583 2.593 1.00 88.94 90 PRO A CA 1
ATOM 728 C C . PRO A 1 90 ? 1.631 -9.875 1.777 1.00 88.94 90 PRO A C 1
ATOM 730 O O . PRO A 1 90 ? 0.653 -10.600 1.921 1.00 88.94 90 PRO A O 1
ATOM 733 N N . CYS A 1 91 ? 2.612 -10.158 0.916 1.00 86.69 91 CYS A N 1
ATOM 734 C CA . CYS A 1 91 ? 2.591 -11.280 -0.023 1.00 86.69 91 CYS A CA 1
ATOM 735 C C . CYS A 1 91 ? 3.561 -12.409 0.369 1.00 86.69 91 CYS A C 1
ATOM 737 O O . CYS A 1 91 ? 3.863 -13.260 -0.463 1.00 86.69 91 CYS A O 1
ATOM 739 N N . GLY A 1 92 ? 4.047 -12.420 1.616 1.00 86.88 92 GLY A N 1
ATOM 740 C CA . GLY A 1 92 ? 5.068 -13.364 2.074 1.00 86.88 92 GLY A CA 1
ATOM 741 C C . GLY A 1 92 ? 6.480 -13.011 1.586 1.00 86.88 92 GLY A C 1
ATOM 742 O O . GLY A 1 92 ? 6.697 -11.895 1.112 1.00 86.88 92 GLY A O 1
ATOM 743 N N . PRO A 1 93 ? 7.456 -13.923 1.742 1.00 85.56 93 PRO A N 1
ATOM 744 C CA . PRO A 1 93 ? 8.814 -13.700 1.265 1.00 85.56 93 PRO A CA 1
ATOM 745 C C . PRO A 1 93 ? 8.856 -13.615 -0.272 1.00 85.56 93 PRO A C 1
ATOM 747 O O . PRO A 1 93 ? 8.066 -14.286 -0.945 1.00 85.56 93 PRO A O 1
ATOM 750 N N . PRO A 1 94 ? 9.777 -12.817 -0.844 1.00 80.06 94 PRO A N 1
ATOM 751 C CA . PRO A 1 94 ? 9.965 -12.755 -2.287 1.00 80.06 94 PRO A CA 1
ATOM 752 C C . PRO A 1 94 ? 10.279 -14.143 -2.865 1.00 80.06 94 PRO A C 1
ATOM 754 O O . PRO A 1 94 ? 11.018 -14.898 -2.228 1.00 80.06 94 PRO A O 1
ATOM 757 N N . PRO A 1 95 ? 9.762 -14.483 -4.059 1.00 79.56 95 PRO A N 1
ATOM 758 C CA . PRO A 1 95 ? 10.169 -15.702 -4.747 1.00 79.56 95 PRO A CA 1
ATOM 759 C C . PRO A 1 95 ? 11.674 -15.655 -5.034 1.00 79.56 95 PRO A C 1
ATOM 761 O O . PRO A 1 95 ? 12.218 -14.582 -5.317 1.00 79.56 95 PRO A O 1
ATOM 764 N N . GLU A 1 96 ? 12.341 -16.810 -4.975 1.00 76.38 96 GLU A N 1
ATOM 765 C CA . GLU A 1 96 ? 13.722 -16.928 -5.445 1.00 76.38 96 GLU A CA 1
ATOM 766 C C . GLU A 1 96 ? 13.779 -16.438 -6.894 1.00 76.38 96 GLU A C 1
ATOM 768 O O . GLU A 1 96 ? 12.964 -16.831 -7.735 1.00 76.38 96 GLU A O 1
ATOM 773 N N . LYS A 1 97 ? 14.694 -15.505 -7.168 1.00 70.12 97 LYS A N 1
ATOM 774 C CA . LYS A 1 97 ? 14.924 -15.045 -8.535 1.00 70.12 97 LYS A CA 1
ATOM 775 C C . LYS A 1 97 ? 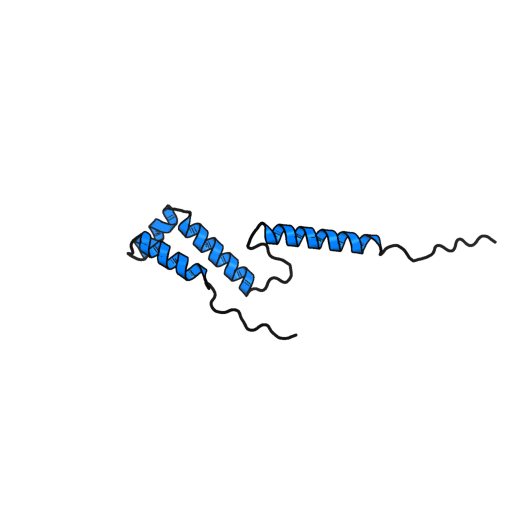15.392 -16.263 -9.324 1.00 70.12 97 LYS A C 1
ATOM 777 O O . LYS A 1 97 ? 16.343 -16.914 -8.904 1.00 70.12 97 LYS A O 1
ATOM 782 N N . ALA A 1 98 ? 14.713 -16.578 -10.425 1.00 61.91 98 ALA A N 1
ATOM 783 C CA . ALA A 1 98 ? 15.261 -17.516 -11.390 1.00 61.91 98 ALA A CA 1
ATOM 784 C C . ALA A 1 98 ? 16.589 -16.916 -11.869 1.00 61.91 98 ALA A C 1
ATOM 786 O O . ALA A 1 98 ? 16.606 -15.792 -12.369 1.00 61.91 98 ALA A O 1
ATOM 787 N N . GLU A 1 99 ? 17.694 -17.601 -11.585 1.00 52.00 99 GLU A N 1
ATOM 788 C CA . GLU A 1 99 ? 18.989 -17.268 -12.163 1.00 52.00 99 GLU A CA 1
ATOM 789 C C . GLU A 1 99 ? 18.898 -17.565 -13.666 1.00 52.00 99 GLU A C 1
ATOM 791 O O . GLU A 1 99 ? 18.831 -18.732 -14.051 1.00 52.00 99 GLU A O 1
ATOM 796 N N . ASP A 1 100 ? 18.832 -16.513 -14.483 1.00 48.16 100 ASP A N 1
ATOM 797 C CA . ASP A 1 100 ? 19.163 -16.545 -15.912 1.00 48.16 100 ASP A CA 1
ATOM 798 C C . ASP A 1 100 ? 20.568 -15.952 -16.109 1.00 48.16 100 ASP A C 1
ATOM 800 O O . ASP A 1 100 ? 20.850 -14.881 -15.513 1.00 48.16 100 ASP A O 1
#

Foldseek 3Di:
DDDPPDDPDDPCPVVVVVVVVVVVVQVVCCVVDPQRDDPPDDPQSNVLSVLLVVLVVCVVDPVSLVVVCVVVVHDSVVSNVVSVVCNVRVPPDDDDPPDD

Organism: Rhipicephalus microplus (NCBI:txid6941)

pLDDT: mean 81.16, std 16.26, range [42.09, 95.19]

Sequence (100 aa):
RLGLSIPPASLHAGEMGDRYNIHSQLEHLQSKYIGTGHADTARYEWLVNQHRDSYASYLGHFDMLNYFAVVENETKARGRFNIMEKMLQPCGPPPEKAED

Radius of gyration: 24.72 Å; chains: 1; bounding box: 48×30×83 Å

InterPro domains:
  IPR009846 Splicing factor 3B subunit 5/RDS3 complex subunit 10 [PF07189] (18-95)
  IPR009846 Splicing factor 3B subunit 5/RDS3 complex subunit 10 [PTHR20978] (16-99)
  IPR017089 Splicing factor 3B, subunit 5 [PIRSF037010] (16-99)

Secondary structure (DSSP, 8-state):
----------TTHHHHHHHHHHHHHHHHHHHHSTT---TT--HHHHHHHHHHHHHHHHHH-HHHHHHHHHHTT--HHHHHHHHHHHTS-TT-SPPPPP--